Protein AF-A0A9E9L257-F1 (afdb_monomer)

pLDDT: mean 86.87, std 15.58, range [37.62, 97.44]

Nearest PDB structures (foldseek):
  2vb6-assembly1_A  TM=4.761E-01  e=4.617E-01  Sus scrofa
  4pjj-assembly1_A  TM=4.770E-01  e=1.278E+00  Sus scrofa
  5n69-assembly1_A  TM=3.813E-01  e=1.125E+00  Bos taurus
  8sni-assembly2_B  TM=3.916E-01  e=1.451E+00  Hevea brasiliensis
  3c6x-assembly1_A  TM=3.777E-01  e=2.415E+00  Hevea brasiliensis

Mean predicted aligned error: 5.97 Å

Foldseek 3Di:
DPPDVVVVLQCLCAPAWDWDADPVDPDIFIFGFLVSLCVQLVDPDDSVVSVVCLVVDPADERPQWHDDPVTITGGLVVLLVVLVVSPDPSSVSVNVSSVVCVVVVVPSND

Solvent-accessible surface area (backbone atoms only — not comparable to full-atom values): 6622 Å² total; per-residue (Å²): 143,86,76,65,74,76,70,62,60,78,56,79,55,57,93,51,59,44,78,50,60,52,97,92,45,90,61,78,43,51,22,32,42,49,66,60,53,45,63,72,64,65,59,93,62,53,74,67,56,53,54,46,53,56,69,74,39,92,63,46,76,79,71,28,32,42,85,51,103,86,47,40,41,27,27,48,69,40,50,49,49,52,26,60,73,62,70,39,75,68,27,50,53,51,42,51,50,51,49,52,38,56,73,58,70,47,59,78,73,109

Radius of gyrat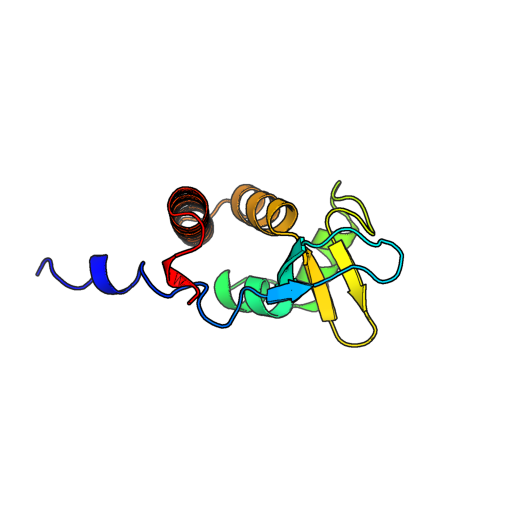ion: 14.24 Å; Cα contacts (8 Å, |Δi|>4): 111; chains: 1; bounding box: 42×35×29 Å

Secondary structure (DSSP, 8-state):
--SSHHHHSTTTTTTT-EEE--TT----EEEEEHHHHHHHHT-SS-HHHHHHHHHHSSPPBTTTEEE-SS-EEEEHHHHHHHHHHH-SHHHHHHHHHHHHHHHTTTGGG-

Structure (mmCIF, N/CA/C/O backbone):
data_AF-A0A9E9L257-F1
#
_entry.id   AF-A0A9E9L257-F1
#
loop_
_atom_site.group_PDB
_atom_site.id
_atom_site.type_symbol
_atom_site.label_atom_id
_atom_site.label_alt_id
_atom_site.label_comp_id
_atom_site.label_asym_id
_atom_site.label_entity_id
_atom_site.label_seq_id
_atom_site.pdbx_PDB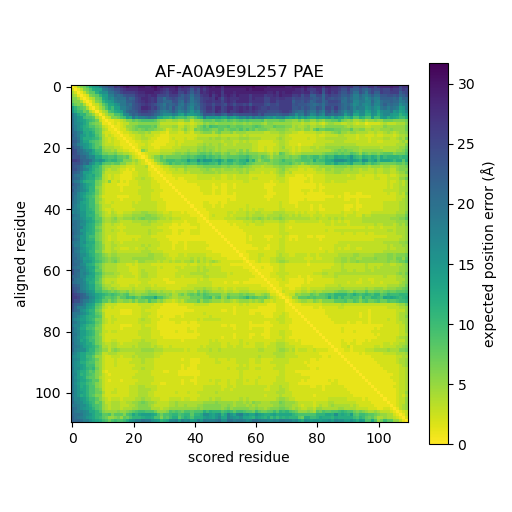_ins_code
_atom_site.Cartn_x
_atom_site.Cartn_y
_atom_site.Cartn_z
_atom_site.occupancy
_atom_site.B_iso_or_equiv
_atom_site.auth_seq_id
_atom_site.auth_comp_id
_atom_site.auth_asym_id
_atom_site.auth_atom_id
_atom_site.pdbx_PDB_model_num
ATOM 1 N N . MET A 1 1 ? -28.210 -20.594 5.003 1.00 42.66 1 MET A N 1
ATOM 2 C CA . MET A 1 1 ? -27.503 -19.309 5.196 1.00 42.66 1 MET A CA 1
ATOM 3 C C . MET A 1 1 ? -25.982 -19.516 5.086 1.00 42.66 1 MET A C 1
ATOM 5 O O . MET A 1 1 ? -25.264 -19.332 6.055 1.00 42.66 1 MET A O 1
ATOM 9 N N . LYS A 1 2 ? -25.488 -20.003 3.933 1.00 40.19 2 LYS A N 1
ATOM 10 C CA . LYS A 1 2 ? -24.082 -20.437 3.738 1.00 40.19 2 LYS A CA 1
ATOM 11 C C . LYS A 1 2 ? -23.441 -19.946 2.422 1.00 40.19 2 LYS A C 1
ATOM 13 O O . LYS A 1 2 ? -22.370 -20.420 2.075 1.00 40.19 2 LYS A O 1
ATOM 18 N N . ASN A 1 3 ? -24.061 -19.006 1.700 1.00 38.34 3 ASN A N 1
ATOM 19 C CA . ASN A 1 3 ? -23.658 -18.685 0.319 1.00 38.34 3 ASN A CA 1
ATOM 20 C C . ASN A 1 3 ? -23.105 -17.271 0.071 1.00 38.34 3 ASN A C 1
ATOM 22 O O . ASN A 1 3 ? -22.743 -16.987 -1.067 1.00 38.34 3 ASN A O 1
ATOM 26 N N . ASP A 1 4 ? -22.957 -16.421 1.091 1.00 42.00 4 ASP A N 1
ATOM 27 C CA . ASP A 1 4 ? -22.530 -15.026 0.863 1.00 42.00 4 ASP A CA 1
ATOM 28 C C . ASP A 1 4 ? -21.081 -14.720 1.265 1.00 42.00 4 ASP A C 1
ATOM 30 O O . ASP A 1 4 ? -20.492 -13.775 0.750 1.00 42.00 4 ASP A O 1
ATOM 34 N N . ILE A 1 5 ? -20.447 -15.558 2.091 1.00 42.47 5 ILE A N 1
ATOM 35 C CA . ILE A 1 5 ? -19.049 -15.348 2.516 1.00 42.47 5 ILE A CA 1
ATOM 36 C C . ILE A 1 5 ? -18.076 -15.621 1.352 1.00 42.47 5 ILE A C 1
ATOM 38 O O . ILE A 1 5 ? -17.102 -14.896 1.164 1.00 42.47 5 ILE A O 1
ATOM 42 N N . ASN A 1 6 ? -18.397 -16.592 0.489 1.00 39.56 6 ASN A N 1
ATOM 43 C CA . ASN A 1 6 ? -17.536 -16.976 -0.634 1.00 39.56 6 ASN A CA 1
ATOM 44 C C . ASN A 1 6 ? -17.614 -16.018 -1.833 1.00 39.56 6 ASN A C 1
ATOM 46 O O . ASN A 1 6 ? -16.722 -16.037 -2.667 1.00 39.56 6 ASN A O 1
ATOM 50 N N . LYS A 1 7 ? -18.637 -15.159 -1.949 1.00 37.62 7 LYS A N 1
ATOM 51 C CA . LYS A 1 7 ? -18.719 -14.179 -3.054 1.00 37.62 7 LYS A CA 1
ATOM 52 C C . LYS A 1 7 ? -17.937 -12.892 -2.788 1.00 37.62 7 LYS A C 1
ATOM 54 O O . LYS A 1 7 ? -17.637 -12.167 -3.732 1.00 37.62 7 LYS A O 1
ATOM 59 N N . ILE A 1 8 ? -17.584 -12.620 -1.532 1.00 44.66 8 ILE A N 1
ATOM 60 C CA . ILE A 1 8 ? -16.877 -11.395 -1.135 1.00 44.66 8 ILE A CA 1
ATOM 61 C C . ILE A 1 8 ? -15.365 -11.502 -1.407 1.00 44.66 8 ILE A C 1
ATOM 63 O O . ILE A 1 8 ? -14.716 -10.483 -1.618 1.00 44.66 8 ILE A O 1
ATOM 67 N N . GLN A 1 9 ? -14.798 -12.711 -1.494 1.00 49.97 9 GLN A N 1
ATOM 68 C CA . GLN A 1 9 ? -13.341 -12.894 -1.568 1.00 49.97 9 GLN A CA 1
ATOM 69 C C . GLN A 1 9 ? -12.721 -12.724 -2.970 1.00 49.97 9 GLN A C 1
ATOM 71 O O . GLN A 1 9 ? -11.564 -12.325 -3.070 1.00 49.97 9 GLN A O 1
ATOM 76 N N . PHE A 1 10 ? -13.463 -12.921 -4.065 1.00 50.81 10 PHE A N 1
ATOM 77 C CA . PHE A 1 10 ? -12.837 -13.109 -5.389 1.00 50.81 10 PHE A CA 1
ATOM 78 C C . PHE A 1 10 ? -12.522 -11.839 -6.200 1.00 50.81 10 PHE A C 1
ATOM 80 O O . PHE A 1 10 ? -11.949 -11.940 -7.276 1.00 50.81 10 PHE A O 1
ATOM 87 N N . ASN A 1 11 ? -12.861 -10.633 -5.729 1.00 65.94 11 ASN A N 1
ATOM 88 C CA . ASN A 1 11 ? -12.629 -9.397 -6.506 1.00 65.94 11 ASN A CA 1
ATOM 89 C C . ASN A 1 11 ? -12.084 -8.216 -5.693 1.00 65.94 11 ASN A C 1
ATOM 91 O O . ASN A 1 11 ? -12.041 -7.086 -6.183 1.00 65.94 11 ASN A O 1
ATOM 95 N N . VAL A 1 12 ? -11.638 -8.443 -4.458 1.00 81.56 12 VAL A N 1
ATOM 96 C CA . VAL A 1 12 ? -11.297 -7.359 -3.521 1.00 81.56 12 VAL A CA 1
ATOM 97 C C . VAL A 1 12 ? -10.179 -6.443 -4.044 1.00 81.56 12 VAL A C 1
ATOM 99 O O . VAL A 1 12 ? -10.184 -5.238 -3.765 1.00 81.56 12 VAL A O 1
ATOM 102 N N . PHE A 1 13 ? -9.266 -6.987 -4.854 1.00 85.50 13 PHE A N 1
ATOM 103 C CA . PHE A 1 13 ? -8.131 -6.272 -5.446 1.00 85.50 13 PHE A CA 1
ATOM 104 C C . PHE A 1 13 ? -8.311 -5.900 -6.927 1.00 85.50 13 PHE A C 1
ATOM 106 O O . PHE A 1 13 ? -7.455 -5.203 -7.489 1.00 85.50 13 PHE A O 1
ATOM 113 N N . LYS A 1 14 ? -9.415 -6.315 -7.566 1.00 81.94 14 LYS A N 1
ATOM 114 C CA . LYS A 1 14 ? -9.671 -6.037 -8.985 1.00 81.94 14 LYS A CA 1
ATOM 115 C C . LYS A 1 14 ? -9.778 -4.530 -9.221 1.00 81.94 14 LYS A C 1
ATOM 117 O O . LYS A 1 14 ? -10.454 -3.818 -8.482 1.00 81.94 14 LYS A O 1
ATOM 122 N N . GLY A 1 15 ? -9.045 -4.030 -10.217 1.00 82.12 15 GLY A N 1
ATOM 123 C CA . GLY A 1 15 ? -8.958 -2.597 -10.528 1.00 82.12 15 GLY A CA 1
ATOM 124 C C . GLY A 1 15 ? -8.164 -1.750 -9.522 1.00 82.12 15 GLY A C 1
ATOM 125 O O . GLY A 1 15 ? -8.020 -0.548 -9.728 1.00 82.12 15 GLY A O 1
ATOM 126 N N . LYS A 1 16 ? -7.627 -2.346 -8.447 1.00 90.06 16 LYS A N 1
ATOM 127 C CA . LYS A 1 16 ? -6.823 -1.641 -7.432 1.00 90.06 16 LYS A CA 1
ATOM 128 C C . LYS A 1 16 ? -5.337 -1.949 -7.547 1.00 90.06 16 LYS A C 1
ATOM 130 O O . LYS A 1 16 ? -4.523 -1.068 -7.265 1.00 90.06 16 LYS A O 1
ATOM 135 N N . LEU A 1 17 ? -4.995 -3.176 -7.947 1.00 92.44 17 LEU A N 1
ATOM 136 C CA . LEU A 1 17 ? -3.626 -3.559 -8.270 1.00 92.44 17 LEU A CA 1
ATOM 137 C C . LEU A 1 17 ? -3.255 -3.089 -9.675 1.00 92.44 17 LEU A C 1
ATOM 139 O O . LEU A 1 17 ? -3.993 -3.285 -10.636 1.00 92.44 17 LEU A O 1
ATOM 143 N N . THR A 1 18 ? -2.084 -2.477 -9.787 1.00 91.44 18 THR A N 1
ATOM 144 C CA . THR A 1 18 ? -1.559 -1.914 -11.029 1.00 91.44 18 THR A CA 1
ATOM 145 C C . THR A 1 18 ? -0.096 -2.290 -11.199 1.00 91.44 18 THR A C 1
ATOM 147 O O . THR A 1 18 ? 0.636 -2.488 -10.224 1.00 91.44 18 THR A O 1
ATOM 150 N N . ARG A 1 19 ? 0.334 -2.399 -12.458 1.00 91.81 19 ARG A N 1
ATOM 151 C CA . ARG A 1 19 ? 1.749 -2.526 -12.805 1.00 91.81 19 ARG A CA 1
ATOM 152 C C . ARG A 1 19 ? 2.349 -1.131 -12.910 1.00 91.81 19 ARG A C 1
ATOM 154 O O . ARG A 1 19 ? 1.828 -0.304 -13.651 1.00 91.81 19 ARG A O 1
ATOM 161 N N . PHE A 1 20 ? 3.452 -0.883 -12.218 1.00 90.38 20 PHE A N 1
ATOM 162 C CA . PHE A 1 20 ? 4.142 0.405 -12.268 1.00 90.38 20 PHE A CA 1
ATOM 163 C C . PHE A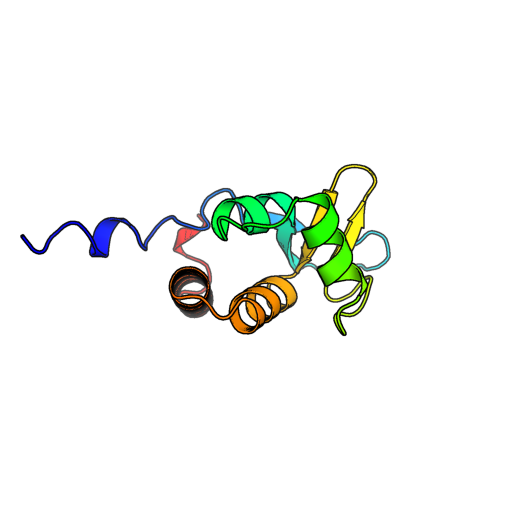 1 20 ? 5.661 0.237 -12.156 1.00 90.38 20 PHE A C 1
ATOM 165 O O . PHE A 1 20 ? 6.185 -0.862 -11.944 1.00 90.38 20 PHE A O 1
ATOM 172 N N . ARG A 1 21 ? 6.373 1.350 -12.328 1.00 91.38 21 ARG A N 1
ATOM 173 C CA . ARG A 1 21 ? 7.796 1.501 -12.014 1.00 91.38 21 ARG A CA 1
ATOM 174 C C . ARG A 1 21 ? 7.949 2.734 -11.137 1.00 91.38 21 ARG A C 1
ATOM 176 O O . ARG A 1 21 ? 7.187 3.684 -11.299 1.00 91.38 21 ARG A O 1
ATOM 183 N N . PHE A 1 22 ? 8.894 2.698 -10.210 1.00 87.75 22 PHE A N 1
ATOM 184 C CA . PHE A 1 22 ? 9.278 3.906 -9.492 1.00 87.75 22 PHE A CA 1
ATOM 185 C C . PHE A 1 22 ? 10.145 4.785 -10.388 1.00 87.75 22 PHE A C 1
ATOM 187 O O . PHE A 1 22 ? 10.831 4.274 -11.270 1.00 87.75 22 PHE A O 1
ATOM 194 N N . ALA A 1 23 ? 10.116 6.099 -10.166 1.00 83.25 23 ALA A N 1
ATOM 195 C CA . ALA A 1 23 ? 10.817 7.064 -11.018 1.00 83.25 23 ALA A CA 1
ATOM 196 C C . ALA A 1 23 ? 12.329 6.785 -11.147 1.00 83.25 23 ALA A C 1
ATOM 198 O O . ALA A 1 23 ? 12.904 6.990 -12.212 1.00 83.25 23 ALA A O 1
ATOM 199 N N . ASN A 1 24 ? 12.947 6.255 -10.086 1.00 82.25 24 ASN A N 1
ATOM 200 C CA . ASN A 1 24 ? 14.395 6.062 -9.981 1.00 82.25 24 ASN A CA 1
ATOM 201 C C . ASN A 1 24 ? 14.844 4.621 -10.291 1.00 82.25 24 ASN A C 1
ATOM 203 O O . ASN A 1 24 ? 15.994 4.269 -10.039 1.00 82.25 24 ASN A O 1
ATOM 207 N N . ASP A 1 25 ? 13.950 3.759 -10.792 1.00 83.12 25 ASP A N 1
ATOM 208 C CA . ASP A 1 25 ? 14.262 2.347 -11.016 1.00 83.12 25 ASP A CA 1
ATOM 209 C C . ASP A 1 25 ? 13.536 1.756 -12.237 1.00 83.12 25 ASP A C 1
ATOM 211 O O . ASP A 1 25 ? 12.343 1.947 -12.467 1.00 83.12 25 ASP A O 1
ATOM 215 N N . SER A 1 26 ? 14.262 0.944 -13.003 1.00 84.50 26 SER A N 1
ATOM 216 C CA . SER A 1 26 ? 13.730 0.193 -14.135 1.00 84.50 26 SER A CA 1
ATOM 217 C C . SER A 1 26 ? 12.934 -1.059 -13.734 1.00 84.50 26 SER A C 1
ATOM 219 O O . SER A 1 26 ? 12.242 -1.622 -14.589 1.00 84.50 26 SER A O 1
ATOM 221 N N . LYS A 1 27 ? 12.959 -1.514 -12.475 1.00 89.12 27 LYS A N 1
ATOM 222 C CA . LYS A 1 27 ? 12.240 -2.733 -12.063 1.00 89.12 27 LYS A CA 1
ATOM 223 C C . LYS A 1 27 ? 10.722 -2.543 -12.117 1.00 89.12 27 LYS A C 1
ATOM 225 O O . LYS A 1 27 ? 10.148 -1.623 -11.527 1.00 89.12 27 LYS A O 1
ATOM 230 N N . ARG A 1 28 ? 10.058 -3.474 -12.806 1.00 90.81 28 ARG A N 1
ATOM 231 C CA . ARG A 1 28 ? 8.595 -3.584 -12.843 1.00 90.81 28 ARG A CA 1
ATOM 232 C C . ARG A 1 28 ? 8.088 -4.098 -11.502 1.00 90.81 28 ARG A C 1
ATOM 234 O O . ARG A 1 28 ? 8.643 -5.047 -10.956 1.00 90.81 28 ARG A O 1
ATOM 241 N N . ARG A 1 29 ? 7.019 -3.488 -11.005 1.00 91.50 29 ARG A N 1
ATOM 242 C CA . ARG A 1 29 ? 6.350 -3.868 -9.762 1.00 91.50 29 ARG A CA 1
ATOM 243 C C . ARG A 1 29 ? 4.860 -4.041 -10.010 1.00 91.50 29 ARG A C 1
ATOM 245 O O . ARG A 1 29 ? 4.305 -3.453 -10.938 1.00 91.50 29 ARG A O 1
ATOM 252 N N . ILE A 1 30 ? 4.234 -4.834 -9.154 1.00 93.19 30 ILE A N 1
ATOM 253 C CA . ILE A 1 30 ? 2.788 -4.843 -8.946 1.00 93.19 30 ILE A CA 1
ATOM 254 C C . ILE A 1 30 ? 2.549 -4.190 -7.588 1.00 93.19 30 ILE A C 1
ATOM 256 O O . ILE A 1 30 ? 3.365 -4.342 -6.679 1.00 93.19 30 ILE A O 1
ATOM 260 N N . GLY A 1 31 ? 1.455 -3.456 -7.450 1.00 94.62 31 GLY A N 1
ATOM 261 C CA . GLY A 1 31 ? 1.039 -2.897 -6.173 1.00 94.62 31 GLY A CA 1
ATOM 262 C C . GLY A 1 31 ? -0.118 -1.926 -6.347 1.00 94.62 31 GLY A C 1
ATOM 263 O O . GLY A 1 31 ? -0.872 -2.039 -7.309 1.00 94.62 31 GLY A O 1
ATOM 264 N N . MET A 1 32 ? -0.283 -0.978 -5.434 1.00 95.94 32 MET A N 1
ATOM 265 C CA . MET A 1 32 ? -1.417 -0.049 -5.448 1.00 95.94 32 MET A CA 1
ATOM 266 C C . MET A 1 32 ? -1.048 1.306 -4.853 1.00 95.94 32 MET A C 1
ATOM 268 O O . MET A 1 32 ? 0.050 1.503 -4.340 1.00 95.94 32 MET A O 1
ATOM 272 N N . THR A 1 33 ? -1.979 2.253 -4.893 1.00 96.31 33 THR A N 1
ATOM 273 C CA . THR A 1 33 ? -1.830 3.500 -4.144 1.00 96.31 33 THR A CA 1
ATOM 274 C C . THR A 1 33 ? -2.116 3.267 -2.659 1.00 96.31 33 THR A C 1
ATOM 276 O O . THR A 1 33 ? -2.997 2.483 -2.300 1.00 96.31 33 THR A O 1
ATOM 279 N N . ALA A 1 34 ? -1.442 4.008 -1.780 1.00 96.56 34 ALA A N 1
ATOM 280 C CA . ALA A 1 34 ? -1.766 4.032 -0.356 1.00 96.56 34 ALA A CA 1
ATOM 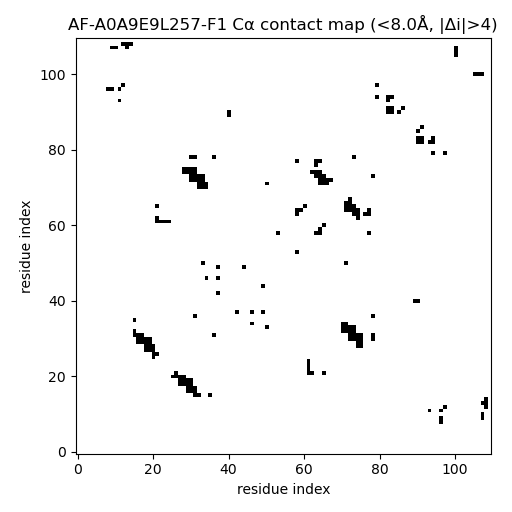281 C C . ALA A 1 34 ? -3.219 4.446 -0.108 1.00 96.56 34 ALA A C 1
ATOM 283 O O . ALA A 1 34 ? -3.827 3.981 0.845 1.00 96.56 34 ALA A O 1
ATOM 284 N N . ARG A 1 35 ? -3.808 5.270 -0.987 1.00 95.75 35 ARG A N 1
ATOM 285 C CA . ARG A 1 35 ? -5.227 5.640 -0.921 1.00 95.75 35 ARG A CA 1
ATOM 286 C C . ARG A 1 35 ? -6.152 4.438 -1.103 1.00 95.75 35 ARG A C 1
ATOM 288 O O . ARG A 1 35 ? -7.111 4.310 -0.349 1.00 95.75 35 ARG A O 1
ATOM 295 N N . ASN A 1 36 ? -5.862 3.554 -2.059 1.00 95.81 36 ASN A N 1
ATOM 296 C CA . ASN A 1 36 ? -6.645 2.332 -2.242 1.00 95.81 36 ASN A CA 1
ATOM 297 C C . ASN A 1 36 ? -6.550 1.438 -1.003 1.00 95.81 36 ASN A C 1
ATOM 299 O O . ASN A 1 36 ? -7.579 0.982 -0.510 1.00 95.81 36 ASN A O 1
ATOM 303 N N . LEU A 1 37 ? -5.339 1.243 -0.470 1.00 96.62 37 LEU A N 1
ATOM 304 C CA . LEU A 1 37 ? -5.135 0.435 0.731 1.00 96.62 37 LEU A CA 1
ATOM 305 C C . LEU A 1 37 ? -5.828 1.040 1.963 1.00 96.62 37 LEU A C 1
ATOM 307 O O . LEU A 1 37 ? -6.500 0.323 2.692 1.00 96.62 37 LEU A O 1
ATOM 311 N N . TYR A 1 38 ? -5.728 2.358 2.148 1.00 96.19 38 TYR A N 1
ATOM 312 C CA . TYR A 1 38 ? -6.385 3.106 3.222 1.00 96.19 38 TYR A CA 1
ATOM 313 C C . TYR A 1 38 ? -7.906 2.901 3.230 1.00 96.19 38 TYR A C 1
ATOM 315 O O . TYR A 1 38 ? -8.487 2.581 4.263 1.00 96.19 38 TYR A O 1
ATOM 323 N N . ILE A 1 39 ? -8.547 3.027 2.062 1.00 94.25 39 ILE A N 1
ATOM 324 C CA . ILE A 1 39 ? -9.992 2.797 1.915 1.00 94.25 39 ILE A CA 1
ATOM 325 C C . ILE A 1 39 ? -10.340 1.336 2.225 1.00 94.25 39 ILE A C 1
ATOM 327 O O . ILE A 1 39 ? -11.350 1.065 2.868 1.00 94.25 39 ILE A O 1
ATOM 331 N N . MET A 1 40 ? -9.510 0.389 1.778 1.00 94.88 40 MET A N 1
ATOM 332 C CA . MET A 1 40 ? -9.735 -1.041 2.009 1.00 94.88 40 MET A CA 1
ATOM 333 C C . MET A 1 40 ? -9.603 -1.442 3.474 1.00 94.88 40 MET A C 1
ATOM 335 O O . MET A 1 40 ? -10.357 -2.298 3.919 1.00 94.88 40 MET A O 1
ATOM 339 N N . LEU A 1 41 ? -8.666 -0.837 4.202 1.00 94.50 41 LEU A N 1
ATOM 340 C CA . LEU A 1 41 ? -8.428 -1.109 5.618 1.00 94.50 41 LEU A CA 1
ATOM 341 C C . LEU A 1 41 ? -9.461 -0.466 6.545 1.00 94.50 41 LEU A C 1
ATOM 343 O O . LEU A 1 41 ? -9.487 -0.818 7.719 1.00 94.50 41 LEU A O 1
ATOM 347 N N . GLN A 1 42 ? -10.289 0.457 6.039 1.00 93.56 42 GLN A N 1
ATOM 348 C CA . GLN A 1 42 ? -11.266 1.205 6.840 1.00 93.56 42 GLN A CA 1
ATOM 349 C C . GLN A 1 42 ? -10.625 1.828 8.091 1.00 93.56 42 GLN A C 1
ATOM 351 O O . GLN A 1 42 ? -11.142 1.711 9.198 1.00 93.56 42 GLN A O 1
ATOM 356 N N . CYS A 1 43 ? -9.457 2.451 7.907 1.00 91.06 43 CYS A N 1
ATOM 357 C CA . CYS A 1 43 ? -8.678 3.005 9.007 1.00 91.06 43 CYS A CA 1
ATOM 358 C C . CYS A 1 43 ? -9.474 4.048 9.811 1.00 91.06 43 CYS A C 1
ATOM 360 O O . CYS A 1 43 ? -10.164 4.895 9.243 1.00 91.06 43 CYS A O 1
ATOM 362 N N . ASP A 1 44 ? -9.285 4.033 11.126 1.00 92.31 44 ASP A N 1
ATOM 363 C CA . ASP A 1 44 ? -9.795 5.015 12.090 1.00 92.31 44 ASP A CA 1
ATOM 364 C C .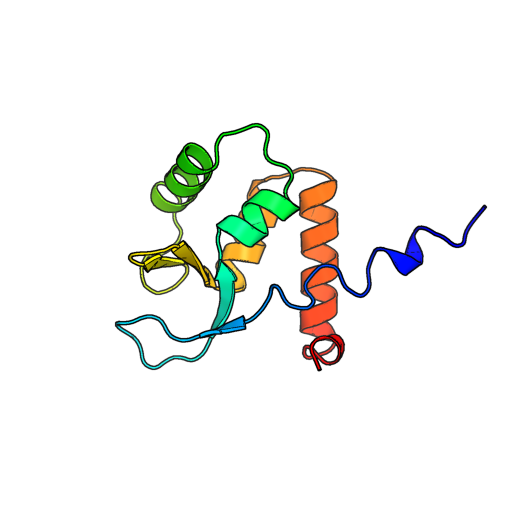 ASP A 1 44 ? -8.968 6.315 12.123 1.00 92.31 44 ASP A C 1
ATOM 366 O O . ASP A 1 44 ? -9.423 7.352 12.605 1.00 92.31 44 ASP A O 1
ATOM 370 N N . ILE A 1 45 ? -7.757 6.279 11.568 1.00 94.25 45 ILE A N 1
ATOM 371 C CA . ILE A 1 45 ? -6.889 7.442 11.388 1.00 94.25 45 ILE A CA 1
ATOM 372 C C . ILE A 1 45 ? -7.175 8.189 10.081 1.00 94.25 45 ILE A C 1
ATOM 374 O O . ILE A 1 45 ? -7.719 7.660 9.110 1.00 94.25 45 ILE A O 1
ATOM 378 N N . THR A 1 46 ? -6.737 9.445 10.007 1.00 96.81 46 THR A N 1
ATOM 379 C CA . THR A 1 46 ? -6.804 10.219 8.760 1.00 96.81 46 THR A CA 1
ATOM 380 C C . THR A 1 46 ? -5.846 9.664 7.701 1.00 96.81 46 THR A C 1
ATOM 382 O O . THR A 1 46 ? -4.774 9.142 8.014 1.00 96.81 46 THR A O 1
ATOM 385 N N . TYR A 1 47 ? -6.159 9.873 6.418 1.00 95.56 47 TYR A N 1
ATOM 386 C CA . TYR A 1 47 ? -5.258 9.494 5.318 1.00 95.56 47 TYR A CA 1
ATOM 387 C C . TYR A 1 47 ? -3.855 10.120 5.443 1.00 95.56 47 TYR A C 1
ATOM 389 O O . TYR A 1 47 ? -2.856 9.510 5.062 1.00 95.56 47 TYR A O 1
ATOM 397 N N . LYS A 1 48 ? -3.761 11.330 6.014 1.00 95.00 48 LYS A N 1
ATOM 398 C CA . LYS A 1 48 ? -2.476 11.991 6.275 1.00 95.00 48 LYS A CA 1
ATOM 399 C C . LYS A 1 48 ? -1.656 11.216 7.308 1.00 95.00 48 LYS A C 1
ATOM 401 O O . LYS A 1 48 ? -0.478 10.975 7.069 1.00 95.00 48 LYS A O 1
ATOM 406 N N . GLN A 1 49 ? -2.273 10.808 8.418 1.00 96.19 49 GLN A N 1
ATOM 407 C CA . GLN A 1 49 ? -1.619 9.988 9.444 1.00 96.19 49 GLN A CA 1
ATOM 408 C C . GLN A 1 49 ? -1.205 8.622 8.888 1.00 96.19 49 GLN A C 1
ATOM 410 O O . GLN A 1 49 ? -0.098 8.174 9.156 1.00 96.19 49 GLN A O 1
ATOM 415 N N . PHE A 1 50 ? -2.034 8.012 8.038 1.00 96.00 50 PHE A N 1
ATOM 416 C CA . PHE A 1 50 ? -1.690 6.762 7.357 1.00 96.00 50 PHE A CA 1
ATOM 417 C C . PHE A 1 50 ? -0.461 6.904 6.441 1.00 96.00 50 PHE A C 1
ATOM 419 O O . PHE A 1 50 ? 0.442 6.075 6.455 1.00 96.00 50 PHE A O 1
ATOM 426 N N . CYS A 1 51 ? -0.366 7.988 5.665 1.00 95.44 51 CYS A N 1
ATOM 427 C CA . CYS A 1 51 ? 0.835 8.251 4.864 1.00 95.44 51 CYS A CA 1
ATOM 428 C C . CYS A 1 51 ? 2.076 8.498 5.737 1.00 95.44 51 CYS A C 1
ATOM 430 O O . CYS A 1 51 ? 3.179 8.104 5.356 1.00 95.44 51 CYS A O 1
ATOM 432 N N . MET A 1 52 ? 1.905 9.154 6.889 1.00 94.56 52 MET A N 1
ATOM 433 C CA . MET A 1 52 ? 2.998 9.379 7.835 1.00 94.56 52 MET A CA 1
ATOM 434 C C . MET A 1 52 ? 3.491 8.073 8.455 1.00 94.56 52 MET A C 1
ATOM 436 O O . MET A 1 52 ? 4.698 7.870 8.485 1.00 94.56 52 MET A O 1
ATOM 440 N N . SER A 1 53 ? 2.602 7.149 8.834 1.00 94.38 53 SER A N 1
ATOM 441 C CA . SER A 1 53 ? 3.024 5.850 9.374 1.00 94.38 53 SER A CA 1
ATOM 442 C C . SER A 1 53 ? 3.813 5.024 8.354 1.00 94.38 53 SER A C 1
ATOM 444 O O . SER A 1 53 ? 4.794 4.381 8.713 1.00 94.38 53 SER A O 1
ATOM 446 N N . ILE A 1 54 ? 3.465 5.100 7.064 1.00 94.81 54 ILE A N 1
ATOM 447 C CA . ILE A 1 54 ? 4.268 4.496 5.988 1.00 94.81 54 ILE A CA 1
ATOM 448 C C . ILE A 1 54 ? 5.657 5.143 5.925 1.00 94.81 54 ILE A C 1
ATOM 450 O O . ILE A 1 54 ? 6.659 4.435 5.826 1.00 94.81 54 ILE A O 1
ATOM 454 N N . LYS A 1 55 ? 5.732 6.477 5.999 1.00 92.88 55 LYS A N 1
ATOM 455 C CA . LYS A 1 55 ? 6.999 7.221 5.952 1.00 92.88 55 LYS A CA 1
ATOM 456 C C . LYS A 1 55 ? 7.908 6.919 7.147 1.00 92.88 55 LYS A C 1
ATOM 458 O O . LYS A 1 55 ? 9.119 6.865 6.979 1.00 92.88 55 LYS A O 1
ATOM 463 N N . GLU A 1 56 ? 7.321 6.748 8.327 1.00 92.44 56 GLU A N 1
ATOM 464 C CA . GLU A 1 56 ? 8.017 6.465 9.589 1.00 92.44 56 GLU A CA 1
ATOM 465 C C . GLU A 1 56 ? 8.311 4.970 9.789 1.00 92.44 56 GLU A C 1
ATOM 467 O O . GLU A 1 56 ? 9.025 4.595 10.717 1.00 92.44 56 GLU A O 1
ATOM 472 N N . SER A 1 57 ? 7.790 4.106 8.915 1.00 92.25 57 SER A N 1
ATOM 473 C CA . SER A 1 57 ? 8.069 2.672 8.945 1.00 92.25 57 SER A CA 1
ATOM 474 C C . SER A 1 57 ? 9.499 2.335 8.499 1.00 92.25 57 SER A C 1
ATOM 476 O O . SER A 1 57 ? 10.206 3.140 7.896 1.00 92.25 57 SER A O 1
ATOM 478 N N . HIS A 1 58 ? 9.900 1.079 8.711 1.00 93.38 58 HIS A N 1
ATOM 479 C CA . HIS A 1 58 ? 11.155 0.529 8.184 1.00 93.38 58 HIS A CA 1
ATOM 480 C C . HIS A 1 58 ? 11.087 0.123 6.700 1.00 93.38 58 HIS A C 1
ATOM 482 O O . HIS A 1 58 ? 12.023 -0.492 6.185 1.00 93.38 58 HIS A O 1
ATOM 488 N N . LEU A 1 59 ? 9.992 0.435 5.998 1.00 95.25 59 LEU A N 1
ATOM 489 C CA . LEU A 1 59 ? 9.903 0.217 4.558 1.00 95.25 59 LEU A CA 1
ATOM 490 C C . LEU A 1 59 ? 10.889 1.139 3.831 1.00 95.25 59 LEU A C 1
ATOM 492 O O . LEU A 1 59 ? 11.062 2.306 4.180 1.00 95.25 59 LEU A O 1
ATOM 496 N N . ARG A 1 60 ? 11.534 0.627 2.785 1.00 93.06 60 ARG A N 1
ATOM 497 C CA . ARG A 1 60 ? 12.547 1.380 2.042 1.00 93.06 60 ARG A CA 1
ATOM 498 C C . ARG A 1 60 ? 11.882 2.260 0.993 1.00 93.06 60 ARG A C 1
ATOM 500 O O . ARG A 1 60 ? 11.164 1.768 0.115 1.00 93.06 60 ARG A O 1
ATOM 507 N N . ILE A 1 61 ? 12.185 3.552 1.036 1.00 92.56 61 ILE A N 1
ATOM 508 C CA . ILE A 1 61 ? 11.842 4.480 -0.042 1.00 92.56 61 ILE A CA 1
ATOM 509 C C . ILE A 1 61 ? 12.467 4.013 -1.369 1.00 92.56 61 ILE A C 1
ATOM 511 O O . ILE A 1 61 ? 13.534 3.400 -1.385 1.00 92.56 61 ILE A O 1
ATOM 515 N N . ASP A 1 62 ? 11.758 4.225 -2.477 1.00 90.62 62 ASP A N 1
ATOM 516 C CA . ASP A 1 62 ? 12.116 3.810 -3.844 1.00 90.62 62 ASP A CA 1
ATOM 517 C C . ASP A 1 62 ? 12.287 2.291 -4.054 1.00 90.62 62 ASP A C 1
ATOM 519 O O . ASP A 1 62 ? 12.642 1.834 -5.142 1.00 90.62 62 ASP A O 1
ATOM 523 N N . THR A 1 63 ? 11.980 1.470 -3.046 1.00 90.31 63 THR A N 1
ATOM 524 C CA . THR A 1 63 ? 11.975 0.004 -3.169 1.00 90.31 63 THR A CA 1
ATOM 525 C C . THR A 1 63 ? 10.634 -0.590 -2.781 1.00 90.31 63 THR A C 1
ATOM 527 O O . THR A 1 63 ? 10.050 -1.330 -3.577 1.00 90.31 63 THR A O 1
ATOM 530 N N . ASP A 1 64 ? 10.135 -0.212 -1.607 1.00 94.69 64 ASP A N 1
ATOM 531 C CA . ASP A 1 64 ? 8.895 -0.710 -1.029 1.00 94.69 64 ASP A CA 1
ATOM 532 C C . ASP A 1 64 ? 7.750 0.303 -1.224 1.00 94.69 64 ASP A C 1
ATOM 534 O O . ASP A 1 64 ? 6.613 -0.100 -1.494 1.00 94.69 64 ASP A O 1
ATOM 538 N N . TYR A 1 65 ? 8.043 1.609 -1.179 1.00 95.88 65 TYR A N 1
ATOM 539 C CA . TYR A 1 65 ? 7.100 2.686 -1.503 1.00 95.88 65 TYR A CA 1
ATOM 540 C C . TYR A 1 65 ? 7.774 3.880 -2.198 1.00 95.88 65 TYR A C 1
ATOM 542 O O . TYR A 1 65 ? 8.983 4.067 -2.087 1.00 95.88 65 TYR A O 1
ATOM 550 N N . GLN A 1 66 ? 6.986 4.724 -2.868 1.00 95.25 66 GLN A N 1
ATOM 551 C CA . GLN A 1 66 ? 7.441 6.008 -3.413 1.00 95.25 66 GLN A CA 1
ATOM 552 C C . GLN A 1 66 ? 6.350 7.076 -3.288 1.00 95.25 66 GLN A C 1
ATOM 554 O O . GLN A 1 66 ? 5.193 6.842 -3.641 1.00 95.25 66 GLN A O 1
ATOM 559 N N . PHE A 1 67 ? 6.723 8.265 -2.815 1.00 92.12 67 PHE A N 1
ATOM 560 C CA . PHE A 1 67 ? 5.860 9.443 -2.869 1.00 92.12 67 PHE A CA 1
ATOM 561 C C . PHE A 1 67 ? 5.887 10.039 -4.283 1.00 92.12 67 PHE A C 1
ATOM 563 O O . PHE A 1 67 ? 6.953 10.259 -4.847 1.00 92.12 67 PHE A O 1
ATOM 570 N N . THR A 1 68 ? 4.711 10.303 -4.845 1.00 87.62 68 THR A N 1
ATOM 571 C CA . THR A 1 68 ? 4.528 11.044 -6.103 1.00 87.62 68 THR A CA 1
ATOM 572 C C . THR A 1 68 ? 3.718 12.307 -5.827 1.00 87.62 68 THR A C 1
ATOM 574 O O . THR A 1 68 ? 3.055 12.393 -4.792 1.00 87.62 68 THR A O 1
ATOM 577 N N . ASP A 1 69 ? 3.679 13.235 -6.784 1.00 82.38 69 ASP A N 1
ATOM 578 C CA . ASP A 1 69 ? 2.918 14.490 -6.668 1.0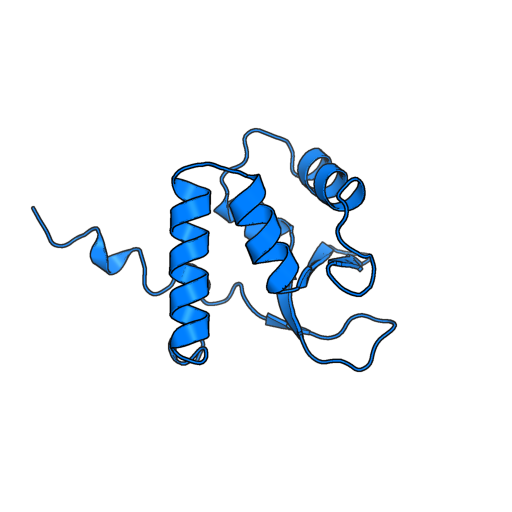0 82.38 69 ASP A CA 1
ATOM 579 C C . ASP A 1 69 ? 1.430 14.283 -6.339 1.00 82.38 69 ASP A C 1
ATOM 581 O O . ASP A 1 69 ? 0.774 15.171 -5.798 1.00 82.38 69 ASP A O 1
ATOM 585 N N . LYS A 1 70 ? 0.875 13.111 -6.677 1.00 79.88 70 LYS A N 1
ATOM 586 C CA . LYS A 1 70 ? -0.558 12.815 -6.534 1.00 79.88 70 LYS A CA 1
ATOM 587 C C . LYS A 1 70 ? -0.868 11.763 -5.472 1.00 79.88 70 LYS A C 1
ATOM 589 O O . LYS A 1 70 ? -1.949 11.800 -4.892 1.00 79.88 70 LYS A O 1
ATOM 594 N N . ASN A 1 71 ? 0.022 10.795 -5.248 1.00 87.94 71 ASN A N 1
ATOM 595 C CA . ASN A 1 71 ? -0.237 9.627 -4.398 1.00 87.94 71 ASN A CA 1
ATOM 596 C C . ASN A 1 71 ? 1.049 9.013 -3.828 1.00 87.94 71 ASN A C 1
ATOM 598 O O . ASN A 1 71 ? 2.138 9.212 -4.358 1.00 87.94 71 ASN A O 1
ATOM 602 N N . VAL A 1 72 ? 0.907 8.175 -2.802 1.00 95.19 72 VAL A N 1
ATOM 603 C CA . VAL A 1 72 ? 1.968 7.248 -2.383 1.00 95.19 72 VAL A CA 1
ATOM 604 C C . VAL A 1 72 ? 1.746 5.925 -3.101 1.00 95.19 72 VAL A C 1
ATOM 606 O O . VAL A 1 72 ? 0.659 5.355 -3.015 1.00 95.19 72 VAL A O 1
ATOM 609 N N . LEU A 1 73 ? 2.744 5.458 -3.837 1.00 95.75 73 LEU A N 1
ATOM 610 C CA . LEU A 1 73 ? 2.738 4.158 -4.495 1.00 95.75 73 LEU A CA 1
ATOM 611 C C . LEU A 1 73 ? 3.342 3.118 -3.555 1.00 95.75 73 LEU A C 1
ATOM 613 O O . LEU A 1 73 ? 4.419 3.332 -3.006 1.00 95.75 73 LEU A O 1
ATOM 617 N N . LEU A 1 74 ? 2.654 1.993 -3.394 1.00 97.31 74 LEU A N 1
ATOM 618 C CA . LEU A 1 74 ? 3.057 0.863 -2.568 1.00 97.31 74 LEU A CA 1
ATOM 619 C C . LEU A 1 74 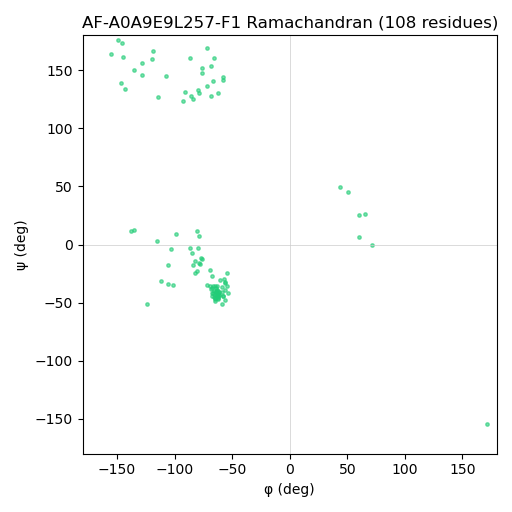? 3.311 -0.339 -3.470 1.00 97.31 74 LEU A C 1
ATOM 621 O O . LEU A 1 74 ? 2.451 -0.712 -4.268 1.00 97.31 74 LEU A O 1
ATOM 625 N N . SER A 1 75 ? 4.487 -0.944 -3.347 1.00 96.31 75 SER A N 1
ATOM 626 C CA . SER A 1 75 ? 4.756 -2.266 -3.914 1.00 96.31 75 SER A CA 1
ATOM 627 C C . SER A 1 75 ? 3.912 -3.350 -3.231 1.00 96.31 75 SER A C 1
ATOM 629 O O . SER A 1 75 ? 3.421 -3.182 -2.120 1.00 96.31 75 SER A O 1
ATOM 631 N N . LEU A 1 76 ? 3.753 -4.496 -3.884 1.00 95.81 76 LEU A N 1
ATOM 632 C CA . LEU A 1 76 ? 3.004 -5.620 -3.327 1.00 95.81 76 LEU A CA 1
ATOM 633 C C . LEU A 1 76 ? 3.549 -6.081 -1.964 1.00 95.81 76 LEU A C 1
ATOM 635 O O . LEU A 1 76 ? 2.768 -6.365 -1.061 1.00 95.81 76 LEU A O 1
ATOM 639 N N . SER A 1 77 ? 4.876 -6.091 -1.797 1.00 94.75 77 SER A N 1
ATOM 640 C CA . SER A 1 77 ? 5.523 -6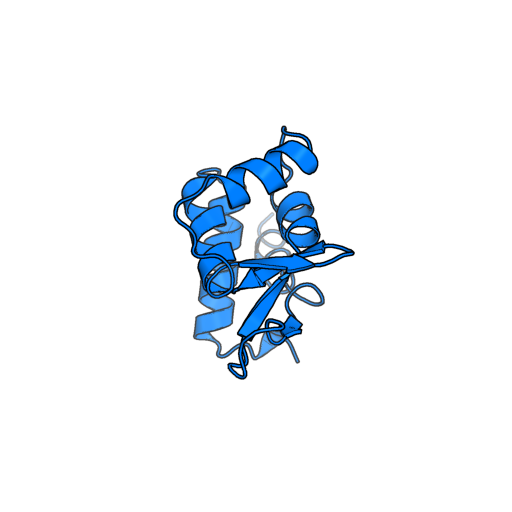.461 -0.536 1.00 94.75 77 SER A CA 1
ATOM 641 C C . SER A 1 77 ? 5.218 -5.469 0.584 1.00 94.75 77 SER A C 1
ATOM 643 O O . SER A 1 77 ? 4.951 -5.893 1.707 1.00 94.75 77 SER A O 1
ATOM 645 N N . SER A 1 78 ? 5.191 -4.160 0.302 1.00 97.00 78 SER A N 1
ATOM 646 C CA . SER A 1 78 ? 4.788 -3.180 1.319 1.00 97.00 78 SER A CA 1
ATOM 647 C C . SER A 1 78 ? 3.310 -3.275 1.659 1.00 97.00 78 SER A C 1
ATOM 649 O O . SER A 1 78 ? 2.967 -3.147 2.828 1.00 97.00 78 SER A O 1
ATOM 651 N N . VAL A 1 79 ? 2.441 -3.570 0.688 1.00 97.44 79 VAL A N 1
ATOM 652 C CA . VAL A 1 79 ? 1.025 -3.852 0.968 1.00 97.44 79 VAL A CA 1
ATOM 653 C C . VAL A 1 79 ? 0.903 -5.039 1.925 1.00 97.44 79 VAL A C 1
ATOM 655 O O . VAL A 1 79 ? 0.252 -4.904 2.956 1.00 97.44 79 VAL A O 1
ATOM 658 N N . GLN A 1 80 ? 1.561 -6.171 1.644 1.00 96.81 80 GLN A N 1
ATOM 659 C CA . GLN A 1 80 ? 1.537 -7.336 2.537 1.00 96.81 80 GLN A CA 1
ATOM 660 C C . GLN A 1 80 ? 2.054 -6.999 3.940 1.00 96.81 80 GLN A C 1
ATOM 662 O O . GLN A 1 80 ? 1.411 -7.372 4.919 1.00 96.81 80 GLN A O 1
ATOM 667 N N . ALA A 1 81 ? 3.163 -6.261 4.042 1.00 97.00 81 ALA A N 1
ATOM 668 C CA . ALA A 1 81 ? 3.722 -5.841 5.323 1.00 97.00 81 ALA A CA 1
ATOM 669 C C . ALA A 1 81 ? 2.755 -4.939 6.108 1.00 97.00 81 ALA A C 1
ATOM 671 O O . ALA A 1 81 ? 2.503 -5.190 7.282 1.00 97.00 81 ALA A O 1
ATOM 672 N N . ILE A 1 82 ? 2.162 -3.929 5.464 1.00 96.94 82 ILE A N 1
ATOM 673 C CA . ILE A 1 82 ? 1.193 -3.026 6.102 1.00 96.94 82 ILE A CA 1
ATOM 674 C C . ILE A 1 82 ? -0.038 -3.802 6.580 1.00 96.94 82 ILE A C 1
ATOM 676 O O . ILE A 1 82 ? -0.516 -3.554 7.684 1.00 96.94 82 ILE A O 1
ATOM 680 N N . LEU A 1 83 ? -0.538 -4.759 5.791 1.00 96.75 83 LEU A N 1
ATOM 681 C CA . LEU A 1 83 ? -1.676 -5.597 6.181 1.00 96.75 83 LEU A CA 1
ATOM 682 C C . LEU A 1 83 ? -1.378 -6.421 7.444 1.00 96.75 83 LEU A C 1
ATOM 684 O O . LEU A 1 83 ? -2.210 -6.456 8.349 1.00 96.75 83 LEU A O 1
ATOM 688 N N . VAL A 1 84 ? -0.187 -7.020 7.540 1.00 95.69 84 VAL A N 1
ATOM 689 C CA . VAL A 1 84 ? 0.245 -7.764 8.738 1.00 95.69 84 VAL A CA 1
ATOM 690 C C . VAL A 1 84 ? 0.383 -6.829 9.942 1.00 95.69 84 VAL A C 1
ATOM 692 O O . VAL A 1 84 ? -0.140 -7.119 11.013 1.00 95.69 84 VAL A O 1
ATOM 695 N N . MET A 1 85 ? 1.026 -5.674 9.761 1.00 93.62 85 MET A N 1
ATOM 696 C CA . MET A 1 85 ? 1.247 -4.704 10.840 1.00 93.62 85 MET A CA 1
ATOM 697 C C . MET A 1 85 ? -0.042 -4.036 11.334 1.00 93.62 85 MET A C 1
ATOM 699 O O . MET A 1 85 ? -0.102 -3.622 12.487 1.00 93.62 85 MET A O 1
ATOM 703 N N . SER A 1 86 ? -1.073 -3.930 10.487 1.00 91.94 86 SER A N 1
ATOM 704 C CA . SER A 1 86 ? -2.370 -3.348 10.873 1.00 91.94 86 SER A CA 1
ATOM 705 C C . SER A 1 86 ? -3.144 -4.229 11.861 1.00 91.94 86 SER A C 1
ATOM 707 O O . SER A 1 86 ? -4.004 -3.720 12.573 1.00 91.94 86 SER A O 1
ATOM 709 N N . ASN A 1 87 ? -2.830 -5.529 11.898 1.00 92.75 87 ASN A N 1
ATOM 710 C CA . ASN A 1 87 ? -3.299 -6.509 12.876 1.00 92.75 87 ASN A CA 1
ATOM 711 C C . ASN A 1 87 ? -4.801 -6.432 13.230 1.00 92.75 87 ASN A C 1
ATOM 713 O O . ASN A 1 87 ? -5.178 -6.424 14.402 1.00 92.75 87 ASN A O 1
ATOM 717 N N . SER A 1 88 ? -5.666 -6.380 12.217 1.00 94.62 88 SER A N 1
ATOM 718 C CA . SER A 1 88 ? -7.118 -6.473 12.373 1.00 94.62 88 SER A CA 1
ATOM 719 C C . SER A 1 88 ? -7.663 -7.673 11.602 1.00 94.62 88 SER A C 1
ATOM 721 O O . SER A 1 88 ? -7.037 -8.148 10.656 1.00 94.62 88 SER A O 1
ATOM 723 N N . GLU A 1 89 ? -8.858 -8.152 11.955 1.00 94.44 89 GLU A N 1
ATOM 724 C CA . GLU A 1 89 ? -9.522 -9.233 11.205 1.00 94.44 89 GLU A CA 1
ATOM 725 C C . GLU A 1 89 ? -9.640 -8.899 9.713 1.00 94.44 89 GLU A C 1
ATOM 727 O O . GLU A 1 89 ? -9.364 -9.728 8.846 1.00 94.44 89 GLU A O 1
ATOM 732 N N . LEU A 1 90 ? -9.979 -7.645 9.400 1.00 94.75 90 LEU A N 1
ATOM 733 C CA . LEU A 1 90 ? -10.056 -7.173 8.022 1.00 94.75 90 LEU A CA 1
ATOM 734 C C . LEU A 1 90 ? -8.683 -7.198 7.339 1.00 94.75 90 LEU A C 1
ATOM 736 O O . LEU A 1 90 ? -8.581 -7.636 6.194 1.00 94.75 90 LEU A O 1
ATOM 740 N N . SER A 1 91 ? -7.617 -6.760 8.016 1.00 95.44 91 SER A N 1
ATOM 741 C CA . SER A 1 91 ? -6.280 -6.751 7.417 1.00 95.44 91 SER A CA 1
ATOM 742 C C . SER A 1 91 ? -5.755 -8.167 7.159 1.00 95.44 91 SER A C 1
ATOM 744 O O . SER A 1 91 ? -5.145 -8.399 6.113 1.00 95.44 91 SER A O 1
ATOM 746 N N . TRP A 1 92 ? -6.072 -9.129 8.030 1.00 96.31 92 TRP A N 1
ATOM 747 C CA . TRP A 1 92 ? -5.774 -10.549 7.826 1.00 96.31 92 TRP A CA 1
ATOM 748 C C . TRP A 1 92 ? -6.572 -11.159 6.671 1.00 96.31 92 TRP A C 1
ATOM 750 O O . TRP A 1 92 ? -5.990 -11.822 5.813 1.00 96.31 92 TRP A O 1
ATOM 760 N N . GLN A 1 93 ? -7.872 -10.874 6.564 1.00 95.44 93 GLN A N 1
ATOM 761 C CA . GLN A 1 93 ? -8.684 -11.310 5.419 1.00 95.44 93 GLN A CA 1
ATOM 762 C C . GLN A 1 93 ? -8.127 -10.786 4.090 1.00 95.44 93 GLN A C 1
ATOM 764 O O . GLN A 1 93 ? -8.002 -11.537 3.121 1.00 95.44 93 GLN A O 1
ATOM 769 N N . LEU A 1 94 ? -7.744 -9.506 4.049 1.00 95.69 94 LEU A N 1
ATOM 770 C CA . LEU A 1 94 ? -7.101 -8.898 2.885 1.00 95.69 94 LEU A CA 1
ATOM 771 C C . LEU A 1 94 ? -5.740 -9.538 2.585 1.00 95.69 94 LEU A C 1
ATOM 773 O O . LEU A 1 94 ? -5.417 -9.755 1.418 1.00 95.69 94 LEU A O 1
ATOM 777 N N . HIS A 1 95 ? -4.949 -9.850 3.613 1.00 96.38 95 HIS A N 1
ATOM 778 C CA . HIS A 1 95 ? -3.649 -10.499 3.464 1.00 96.38 95 HIS A CA 1
ATOM 779 C C . HIS A 1 95 ? -3.774 -11.904 2.861 1.00 96.38 95 HIS A C 1
ATOM 781 O O . HIS A 1 95 ? -3.031 -12.242 1.935 1.00 96.38 95 HIS A O 1
ATOM 787 N N . HIS A 1 96 ? -4.731 -12.703 3.336 1.00 94.81 96 HIS A N 1
ATOM 788 C CA . HIS A 1 96 ? -4.996 -14.035 2.795 1.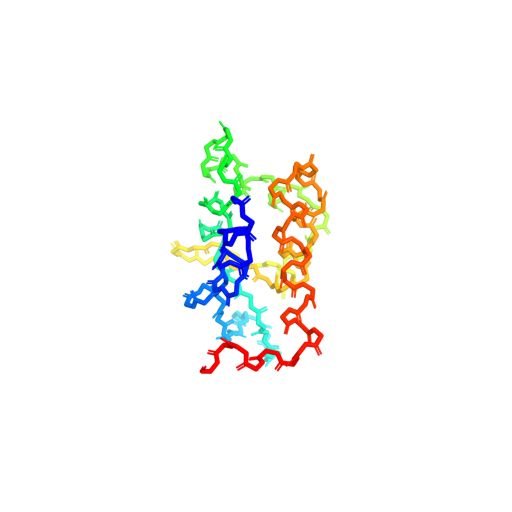00 94.81 96 HIS A CA 1
ATOM 789 C C . HIS A 1 96 ? -5.490 -13.965 1.351 1.00 94.81 96 HIS A C 1
ATOM 791 O O . HIS A 1 96 ? -4.881 -14.582 0.484 1.00 94.81 96 HIS A O 1
ATOM 797 N N . ALA A 1 97 ? -6.471 -13.107 1.057 1.00 92.81 97 ALA A N 1
ATOM 798 C CA . ALA A 1 97 ? -6.959 -12.923 -0.310 1.00 92.81 97 ALA A CA 1
ATOM 799 C C . ALA A 1 97 ? -5.851 -12.460 -1.278 1.00 92.81 97 ALA A C 1
ATOM 801 O O . ALA A 1 97 ? -5.807 -12.878 -2.435 1.00 92.81 97 ALA A O 1
ATOM 802 N N . LEU A 1 98 ? -4.927 -11.609 -0.817 1.00 94.25 98 LEU A N 1
ATOM 803 C CA . LEU A 1 98 ? -3.776 -11.191 -1.617 1.00 94.25 98 LEU A CA 1
ATOM 804 C C . LEU A 1 98 ? -2.793 -12.343 -1.853 1.00 94.25 98 LEU A C 1
ATOM 806 O O . LEU A 1 98 ? -2.227 -12.455 -2.938 1.00 94.25 98 LEU A O 1
ATOM 810 N N . THR A 1 99 ? -2.591 -13.191 -0.846 1.00 94.06 99 THR A N 1
ATOM 811 C CA . THR A 1 99 ? -1.715 -14.365 -0.926 1.00 94.06 99 THR A CA 1
ATOM 812 C C . THR A 1 99 ? -2.283 -15.413 -1.880 1.00 94.06 99 THR A C 1
ATOM 814 O O . THR A 1 99 ? -1.539 -15.916 -2.718 1.00 94.06 99 THR A O 1
ATOM 817 N N . ASP A 1 100 ? -3.592 -15.659 -1.842 1.00 92.00 100 ASP A N 1
ATOM 818 C CA . ASP A 1 100 ? -4.282 -16.550 -2.782 1.00 92.00 100 ASP A CA 1
ATOM 819 C C . ASP A 1 100 ? -4.180 -16.024 -4.220 1.00 92.00 100 ASP A C 1
ATOM 821 O O . ASP A 1 100 ? -3.873 -16.771 -5.149 1.00 92.00 100 ASP A O 1
ATOM 825 N N . LEU A 1 101 ? -4.334 -14.708 -4.410 1.00 90.00 101 LEU A N 1
ATOM 826 C CA . LEU A 1 101 ? -4.159 -14.077 -5.718 1.00 90.00 101 LEU A CA 1
ATOM 827 C C . LEU A 1 101 ? -2.728 -14.243 -6.258 1.00 90.00 101 LEU A C 1
ATOM 829 O O . LEU A 1 101 ? -2.542 -14.483 -7.453 1.00 90.00 101 LEU A O 1
ATOM 833 N N . ILE A 1 102 ? -1.714 -14.122 -5.393 1.00 91.81 102 ILE A N 1
ATOM 834 C CA . ILE A 1 102 ? -0.310 -14.375 -5.750 1.00 91.81 102 ILE A CA 1
ATOM 835 C C . ILE A 1 102 ? -0.108 -15.855 -6.094 1.00 91.81 102 ILE A C 1
ATOM 837 O O . ILE A 1 102 ? 0.526 -16.156 -7.107 1.00 91.81 102 ILE A O 1
ATOM 841 N N . HIS A 1 103 ? -0.657 -16.765 -5.286 1.00 91.19 103 HIS A N 1
ATOM 842 C CA . HIS A 1 103 ? -0.568 -18.212 -5.491 1.00 91.19 103 HIS A CA 1
ATOM 843 C C . HIS A 1 103 ? -1.151 -18.632 -6.845 1.00 91.19 103 HIS A C 1
ATOM 845 O O . HIS A 1 103 ? -0.534 -19.406 -7.573 1.00 91.19 103 HIS A O 1
ATOM 851 N N . ASN A 1 104 ? -2.274 -18.030 -7.237 1.00 89.62 104 ASN A N 1
ATOM 852 C CA . ASN A 1 104 ? -2.932 -18.271 -8.520 1.00 89.62 104 ASN A CA 1
ATOM 853 C C . ASN A 1 104 ? -2.296 -17.504 -9.696 1.00 89.62 104 ASN A C 1
ATOM 855 O O . ASN A 1 104 ? -2.891 -17.412 -10.775 1.00 89.62 104 ASN A O 1
ATOM 859 N N . GLY A 1 105 ? -1.113 -16.909 -9.511 1.00 88.12 105 GLY A N 1
ATOM 860 C CA . GLY A 1 105 ? -0.377 -16.214 -10.568 1.00 88.12 105 GLY A CA 1
ATOM 861 C C . GLY A 1 105 ? -1.079 -14.964 -11.102 1.00 88.12 105 GLY A C 1
ATOM 862 O O . GLY A 1 105 ? -0.857 -14.588 -12.252 1.00 88.12 105 GLY A O 1
ATOM 863 N N . PHE A 1 106 ? -1.922 -14.320 -10.289 1.00 86.19 106 PHE A N 1
ATOM 864 C CA . PHE A 1 106 ? -2.748 -13.172 -10.677 1.00 86.19 106 PHE A CA 1
ATOM 865 C C . PHE A 1 106 ? -3.744 -13.455 -11.815 1.00 86.19 106 PHE A C 1
ATOM 867 O O . PHE A 1 106 ? -4.128 -12.532 -12.534 1.00 86.19 106 PHE A O 1
ATOM 874 N N . SER A 1 107 ? -4.158 -14.711 -11.994 1.00 79.19 107 SER A N 1
ATOM 875 C CA . SER A 1 107 ? -5.124 -15.115 -13.028 1.00 79.19 107 SER A CA 1
ATOM 876 C C . SER A 1 107 ? -6.434 -14.318 -12.968 1.00 79.19 107 SER A C 1
ATOM 878 O O . SER A 1 107 ? -6.946 -13.930 -14.013 1.00 79.19 107 SER A O 1
ATOM 880 N N . ASP A 1 108 ? -6.889 -13.960 -11.766 1.00 68.50 108 ASP A N 1
ATOM 881 C CA . ASP A 1 108 ? -8.133 -13.210 -11.539 1.00 68.50 108 ASP A CA 1
ATOM 882 C C . ASP A 1 108 ? -8.020 -11.685 -11.772 1.00 68.50 108 ASP A C 1
ATOM 884 O O . ASP A 1 108 ? -9.007 -10.953 -11.643 1.00 68.50 108 ASP A O 1
ATOM 888 N N . LEU A 1 109 ? -6.825 -11.166 -12.100 1.00 67.06 109 LEU A N 1
ATOM 889 C CA . LEU A 1 109 ? -6.653 -9.757 -12.492 1.00 67.06 109 LEU A CA 1
ATOM 890 C C . LEU A 1 109 ? -6.978 -9.492 -13.970 1.00 67.06 109 LEU A C 1
ATOM 892 O O . LEU A 1 109 ? -7.104 -8.318 -14.332 1.00 67.06 109 LEU A O 1
ATOM 896 N N . ASN A 1 110 ? -7.085 -10.539 -14.796 1.00 53.47 110 ASN A N 1
ATOM 897 C CA . ASN A 1 110 ? -7.366 -10.438 -16.232 1.00 53.47 110 ASN A CA 1
ATOM 898 C C . ASN A 1 110 ? -8.865 -10.529 -16.549 1.00 53.47 110 ASN A C 1
ATOM 900 O O . ASN A 1 110 ? -9.618 -11.188 -15.797 1.00 53.47 110 ASN A O 1
#

Sequence (110 aa):
MKNDINKIQFNVFKGKLTRFRFANDSKRRIGMTARNLYIMLQCDITYKQFCMSIKESHLRIDTDYQFTDKNVLLSLSSVQAILVMSNSELSWQLHHALTDLIHNGFSDLN